Protein AF-A0AAE3Z9S1-F1 (afdb_monomer_lite)

Foldseek 3Di:
DDPPPDPPPVPDDPVRVVVVCVVCVVVVVVVVVVVPDDPDDDPDDPDPPPDDDDDDDPVVLVVLVVVCVVVVHDSVVSVVVVVVVVPPPPPCPPCDPVNVVVVVVVVVVVVVVVDDDDDDDDDD

Organism: NCBI:txid1352928

Sequence (124 aa):
MTERNEPEFANMTDAELAEWQYAHKDELDAEWEQGDYEPVEVELAPTFEVTRSFRLPVADARLIDEAAERAGTSRSEWIRRTLLAAARPSTETAISQADLRRVADLLRSAEALVEPAVGERRAS

Structure (mmCIF, N/CA/C/O backbone):
data_AF-A0AAE3Z9S1-F1
#
_entry.id   AF-A0AAE3Z9S1-F1
#
loop_
_atom_site.group_PDB
_atom_site.id
_atom_site.type_symbol
_atom_site.label_atom_id
_atom_site.label_alt_id
_atom_site.label_comp_id
_atom_site.label_asym_id
_atom_site.label_entity_id
_atom_site.label_seq_id
_atom_site.pdbx_PDB_ins_code
_atom_site.Cartn_x
_atom_site.Cartn_y
_atom_site.Cartn_z
_atom_site.occupancy
_atom_site.B_iso_or_equiv
_atom_site.auth_seq_id
_atom_site.auth_comp_id
_atom_site.auth_asym_id
_atom_site.auth_atom_id
_atom_site.pdbx_PDB_model_num
ATOM 1 N N . MET A 1 1 ? 57.889 4.139 -32.613 1.00 34.22 1 MET A N 1
ATOM 2 C CA . MET A 1 1 ? 56.861 5.022 -32.032 1.00 34.22 1 MET A CA 1
ATOM 3 C C . MET A 1 1 ? 55.547 4.596 -32.650 1.00 34.22 1 MET A C 1
ATOM 5 O O . MET A 1 1 ? 55.306 4.926 -33.798 1.00 34.22 1 MET A O 1
ATOM 9 N N . THR A 1 2 ? 54.795 3.735 -31.975 1.00 40.47 2 THR A N 1
ATOM 10 C CA . THR A 1 2 ? 53.445 3.351 -32.395 1.00 40.47 2 THR A CA 1
ATOM 11 C C . THR A 1 2 ? 52.494 4.349 -31.752 1.00 40.47 2 THR A C 1
ATOM 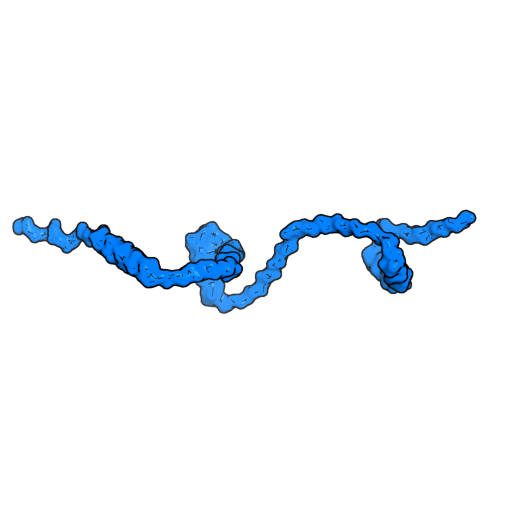13 O O . THR A 1 2 ? 52.293 4.313 -30.541 1.00 40.47 2 THR A O 1
ATOM 16 N N . GLU A 1 3 ? 52.002 5.299 -32.546 1.00 43.09 3 GLU A N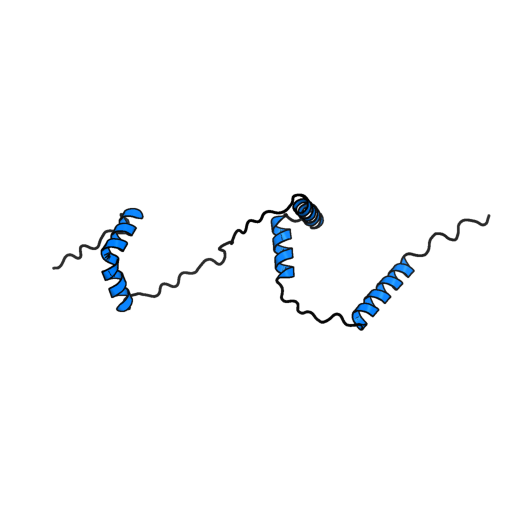 1
ATOM 17 C CA . GLU A 1 3 ? 50.885 6.161 -32.164 1.00 43.09 3 GLU A CA 1
ATOM 18 C C . GLU A 1 3 ? 49.701 5.244 -31.845 1.00 43.09 3 GLU A C 1
ATOM 20 O O . GLU A 1 3 ? 49.197 4.543 -32.724 1.00 43.09 3 GLU A O 1
ATOM 25 N N . ARG A 1 4 ? 49.310 5.163 -30.569 1.00 48.25 4 ARG A N 1
ATOM 26 C CA . ARG A 1 4 ? 48.048 4.528 -30.202 1.00 48.25 4 ARG A CA 1
ATOM 27 C C . ARG A 1 4 ? 46.953 5.480 -30.673 1.00 48.25 4 ARG A C 1
ATOM 29 O O . ARG A 1 4 ? 46.780 6.550 -30.104 1.00 48.25 4 ARG A O 1
ATOM 36 N N . ASN A 1 5 ? 46.285 5.123 -31.765 1.00 49.75 5 ASN A N 1
ATOM 37 C CA . ASN A 1 5 ? 45.058 5.772 -32.217 1.00 49.75 5 ASN A CA 1
ATOM 38 C C . ASN A 1 5 ? 43.935 5.330 -31.265 1.00 49.75 5 ASN A C 1
ATOM 40 O O . ASN A 1 5 ? 43.125 4.470 -31.598 1.00 49.75 5 ASN A O 1
ATOM 44 N N . GLU A 1 6 ? 43.971 5.821 -30.027 1.00 58.16 6 GLU A N 1
ATOM 45 C CA . GLU A 1 6 ? 42.900 5.586 -29.064 1.00 58.16 6 GLU A CA 1
ATOM 46 C C . GLU A 1 6 ? 41.677 6.385 -29.538 1.00 58.16 6 GLU A C 1
ATOM 48 O O . GLU A 1 6 ? 41.792 7.597 -29.743 1.00 58.16 6 GLU A O 1
ATOM 53 N N . PRO A 1 7 ? 40.527 5.738 -29.795 1.00 63.72 7 PRO A N 1
ATOM 54 C CA . PRO A 1 7 ? 39.321 6.454 -30.189 1.00 63.72 7 PRO A CA 1
ATOM 55 C C . PRO A 1 7 ? 38.936 7.468 -29.104 1.00 63.72 7 PRO A C 1
ATOM 57 O O . PRO A 1 7 ? 38.895 7.151 -27.915 1.00 63.72 7 PRO A O 1
ATOM 60 N N . GLU A 1 8 ? 38.647 8.707 -29.509 1.00 72.69 8 GLU A N 1
ATOM 61 C CA . GLU A 1 8 ? 38.204 9.765 -28.596 1.00 72.69 8 GLU A CA 1
ATOM 62 C C . GLU A 1 8 ? 36.747 9.525 -28.162 1.00 72.69 8 GLU A C 1
ATOM 64 O O . GLU A 1 8 ? 35.829 10.235 -28.574 1.00 72.69 8 GLU A O 1
ATOM 69 N N . PHE A 1 9 ? 36.524 8.517 -27.315 1.00 75.94 9 PHE A N 1
ATOM 70 C CA . PHE A 1 9 ? 35.200 8.116 -26.822 1.00 75.94 9 PHE A CA 1
ATOM 71 C C . PHE A 1 9 ? 34.417 9.267 -26.174 1.00 75.94 9 PHE A C 1
ATOM 73 O O . PHE A 1 9 ? 33.193 9.282 -26.219 1.00 75.94 9 PHE A O 1
ATOM 80 N N . ALA A 1 10 ? 35.114 10.258 -25.606 1.00 74.12 10 ALA A N 1
ATOM 81 C CA . ALA A 1 10 ? 34.508 11.433 -24.979 1.00 74.12 10 ALA A CA 1
ATOM 82 C C . ALA A 1 10 ? 33.721 12.324 -25.959 1.00 74.12 10 ALA A C 1
ATOM 84 O O . ALA A 1 10 ? 32.856 13.084 -25.526 1.00 74.12 10 ALA A O 1
ATOM 85 N N . ASN A 1 11 ? 34.019 12.237 -27.259 1.00 79.19 11 ASN A N 1
ATOM 86 C CA . ASN A 1 11 ? 33.382 13.031 -28.310 1.00 79.19 11 ASN A CA 1
ATOM 87 C C . ASN A 1 11 ? 32.382 12.218 -29.151 1.00 79.19 11 ASN A C 1
ATOM 89 O O . ASN A 1 11 ? 31.748 12.785 -30.041 1.00 79.19 11 ASN A O 1
ATOM 93 N N . MET A 1 12 ? 32.247 10.912 -28.898 1.00 84.69 12 MET A N 1
ATOM 94 C CA . MET A 1 12 ? 31.322 10.043 -29.626 1.00 84.69 12 MET A CA 1
ATOM 95 C C . MET A 1 12 ? 29.904 10.173 -29.074 1.00 84.69 12 MET A C 1
ATOM 97 O O . MET A 1 12 ? 29.697 10.287 -27.865 1.00 84.69 12 MET A O 1
ATOM 101 N N . THR A 1 13 ? 28.911 10.129 -29.959 1.00 86.44 13 THR A N 1
ATOM 102 C CA . THR A 1 13 ? 27.515 9.978 -29.536 1.00 86.44 13 THR A CA 1
ATOM 103 C C . THR A 1 13 ? 27.249 8.551 -29.054 1.00 86.44 13 THR A C 1
ATOM 105 O O . THR A 1 13 ? 27.915 7.609 -29.481 1.00 86.44 13 THR A O 1
ATOM 108 N N . ASP A 1 14 ? 26.222 8.358 -28.220 1.00 82.19 14 ASP A N 1
ATOM 109 C CA . ASP A 1 14 ? 25.834 7.029 -27.716 1.00 82.19 14 ASP A CA 1
ATOM 110 C C . ASP A 1 14 ? 25.592 6.005 -28.841 1.00 82.19 14 ASP A C 1
ATOM 112 O O . ASP A 1 14 ? 25.863 4.817 -28.680 1.00 82.19 14 ASP A O 1
ATOM 116 N N . ALA A 1 15 ? 25.090 6.460 -29.995 1.00 86.31 15 ALA A N 1
ATOM 117 C CA . ALA A 1 15 ? 24.847 5.606 -31.154 1.00 86.31 15 ALA A CA 1
ATOM 118 C C . ALA A 1 15 ? 26.154 5.152 -31.827 1.00 86.31 15 ALA A C 1
ATOM 120 O O . ALA A 1 15 ? 26.294 3.975 -32.151 1.00 86.31 15 ALA A O 1
ATOM 121 N N . GLU A 1 16 ? 27.114 6.064 -31.997 1.00 83.56 16 GLU A N 1
ATOM 122 C CA . GLU A 1 16 ? 28.440 5.761 -32.556 1.00 83.56 16 GLU A CA 1
ATOM 123 C C . GLU A 1 16 ? 29.254 4.880 -31.602 1.00 83.56 16 GLU A C 1
ATOM 125 O O . GLU A 1 16 ? 29.936 3.954 -32.040 1.00 83.56 16 GLU A O 1
ATOM 130 N N . LEU A 1 17 ? 29.124 5.114 -30.293 1.00 85.19 17 LEU A N 1
ATOM 131 C CA . LEU A 1 17 ? 29.731 4.275 -29.266 1.00 85.19 17 LEU A CA 1
ATOM 132 C C . LEU A 1 17 ? 29.159 2.854 -29.303 1.00 85.19 17 LEU A C 1
ATOM 134 O O . LEU A 1 17 ? 29.918 1.887 -29.265 1.00 85.19 17 LEU A O 1
ATOM 138 N N . ALA A 1 18 ? 27.835 2.715 -29.419 1.00 84.19 18 ALA A N 1
ATOM 139 C CA . ALA A 1 18 ? 27.191 1.412 -29.533 1.00 84.19 18 ALA A CA 1
ATOM 140 C C . ALA A 1 18 ? 27.639 0.670 -30.803 1.00 84.19 18 ALA A C 1
ATOM 142 O O . ALA A 1 18 ? 27.964 -0.514 -30.735 1.00 84.19 18 ALA A O 1
ATOM 143 N N . GLU A 1 19 ? 27.701 1.349 -31.951 1.00 86.50 19 GLU A N 1
ATOM 144 C CA . GLU A 1 19 ? 28.177 0.755 -33.206 1.00 86.50 19 GLU A CA 1
ATOM 145 C C . GLU A 1 19 ? 29.641 0.304 -33.105 1.00 86.50 19 GLU A C 1
ATOM 147 O O . GLU A 1 19 ? 29.971 -0.814 -33.508 1.00 86.50 19 GLU A O 1
ATOM 152 N N . TRP A 1 20 ? 30.503 1.117 -32.489 1.00 85.81 20 TRP A N 1
ATOM 153 C CA . TRP A 1 20 ? 31.897 0.760 -32.238 1.00 85.81 20 TRP A CA 1
ATOM 154 C C . TRP A 1 20 ? 32.025 -0.463 -31.319 1.00 85.81 20 TRP A C 1
ATOM 156 O O . TRP A 1 20 ? 32.773 -1.385 -31.646 1.00 85.81 20 TRP A O 1
ATOM 166 N N . GLN A 1 21 ? 31.259 -0.518 -30.224 1.00 83.94 21 GLN A N 1
ATOM 167 C CA . GLN A 1 21 ? 31.242 -1.658 -29.295 1.00 83.94 21 GLN A CA 1
ATOM 168 C C . GLN A 1 21 ? 30.759 -2.944 -29.969 1.00 83.94 21 GLN A C 1
ATOM 170 O O . GLN A 1 21 ? 31.307 -4.015 -29.720 1.00 83.94 21 GLN A O 1
ATOM 175 N N . TYR A 1 22 ? 29.760 -2.854 -30.849 1.00 84.69 22 TYR A N 1
ATOM 176 C CA . TYR A 1 22 ? 29.315 -4.005 -31.633 1.00 84.69 22 TYR A CA 1
ATOM 177 C C . TYR A 1 22 ? 30.378 -4.469 -32.631 1.00 84.69 22 TYR A C 1
ATOM 179 O O . TYR A 1 22 ? 30.568 -5.674 -32.792 1.00 84.69 22 TYR A O 1
ATOM 187 N N . ALA A 1 23 ? 31.071 -3.536 -33.288 1.00 87.81 23 ALA A N 1
ATOM 188 C CA . ALA A 1 23 ? 32.117 -3.851 -34.256 1.00 87.81 23 ALA A CA 1
ATOM 189 C C . ALA A 1 23 ? 33.374 -4.464 -33.609 1.00 87.81 23 ALA A C 1
ATOM 191 O O . ALA A 1 23 ? 34.021 -5.296 -34.237 1.00 87.81 23 ALA A O 1
ATOM 192 N N . HIS A 1 24 ? 33.686 -4.097 -32.363 1.00 83.56 24 HIS A N 1
ATOM 193 C CA . HIS A 1 24 ? 34.862 -4.572 -31.616 1.00 83.56 24 HIS A CA 1
ATOM 194 C C . HIS A 1 24 ? 34.489 -5.560 -30.501 1.00 83.56 24 HIS A C 1
ATOM 196 O O . HIS A 1 24 ? 35.253 -5.773 -29.562 1.00 83.56 24 HIS A O 1
ATOM 202 N N . LYS A 1 25 ? 33.308 -6.185 -30.599 1.00 81.69 25 LYS A N 1
ATOM 203 C CA . LYS A 1 25 ? 32.797 -7.114 -29.586 1.00 81.69 25 LYS A CA 1
ATOM 204 C C . LYS A 1 25 ? 33.765 -8.266 -29.307 1.00 81.69 25 LYS A C 1
ATOM 206 O O . LYS A 1 25 ? 33.991 -8.587 -28.151 1.00 81.69 25 LYS A O 1
ATOM 211 N N . ASP A 1 26 ? 34.336 -8.866 -30.349 1.00 82.31 26 ASP A N 1
ATOM 212 C CA . ASP A 1 26 ? 35.232 -10.018 -30.194 1.00 82.31 26 ASP A CA 1
ATOM 213 C C . ASP A 1 26 ? 36.540 -9.641 -29.469 1.00 82.31 26 ASP A C 1
ATOM 215 O O . ASP A 1 26 ? 37.112 -10.463 -28.756 1.00 82.31 26 ASP A O 1
ATOM 219 N N . GLU A 1 27 ? 37.002 -8.393 -29.614 1.00 78.56 27 GLU A N 1
ATOM 220 C CA . GLU A 1 27 ? 38.170 -7.864 -28.894 1.00 78.56 27 GLU A CA 1
ATOM 221 C C . GLU A 1 27 ? 37.838 -7.611 -27.418 1.00 78.56 27 GLU A C 1
ATOM 223 O O . GLU A 1 27 ? 38.613 -7.994 -26.543 1.00 78.56 27 GLU A O 1
ATOM 228 N N . LEU A 1 28 ? 36.658 -7.045 -27.142 1.00 75.00 28 LEU A N 1
ATOM 229 C CA . LEU A 1 28 ? 36.148 -6.825 -25.784 1.00 75.00 28 LEU A CA 1
ATOM 230 C C . LEU A 1 28 ? 35.895 -8.147 -25.043 1.00 75.00 28 LEU A C 1
ATOM 232 O O . LEU A 1 28 ? 36.265 -8.285 -23.880 1.00 75.00 28 LEU A O 1
ATOM 236 N N . ASP A 1 29 ? 35.315 -9.142 -25.717 1.00 78.75 29 ASP A N 1
ATOM 237 C CA . ASP A 1 29 ? 35.089 -10.474 -25.148 1.00 78.75 29 ASP A CA 1
ATOM 238 C C . ASP A 1 29 ? 36.435 -11.177 -24.857 1.00 78.75 29 ASP A C 1
ATOM 240 O O . ASP A 1 29 ? 36.604 -11.793 -23.803 1.00 78.75 29 ASP A O 1
ATOM 244 N N . ALA A 1 30 ? 37.435 -11.038 -25.738 1.00 78.31 30 ALA A N 1
ATOM 245 C CA . ALA A 1 30 ? 38.772 -11.599 -25.521 1.00 78.31 30 ALA A CA 1
ATOM 246 C C . ALA A 1 30 ? 39.540 -10.903 -24.384 1.00 78.31 30 ALA A C 1
ATOM 248 O O . ALA A 1 30 ? 40.302 -11.555 -23.664 1.00 78.31 30 ALA A O 1
ATOM 249 N N . GLU A 1 31 ? 39.368 -9.593 -24.217 1.00 70.25 31 GLU A N 1
ATOM 250 C CA . GLU A 1 31 ? 39.906 -8.843 -23.081 1.00 70.25 31 GLU A CA 1
ATOM 251 C C . GLU A 1 31 ? 39.219 -9.292 -21.778 1.00 70.25 31 GLU A C 1
ATOM 253 O O . GLU A 1 31 ? 39.887 -9.471 -20.754 1.00 70.25 31 GLU A O 1
ATOM 258 N N . TRP A 1 32 ? 37.900 -9.553 -21.808 1.00 66.25 32 TRP A N 1
ATOM 259 C CA . TRP A 1 32 ? 37.114 -10.023 -20.651 1.00 66.25 32 TRP A CA 1
ATOM 260 C C . TRP A 1 32 ? 37.623 -11.360 -20.121 1.00 66.25 32 TRP A C 1
ATOM 262 O O . TRP A 1 32 ? 37.740 -11.564 -18.910 1.00 66.25 32 TRP A O 1
ATOM 272 N N . GLU A 1 33 ? 37.982 -12.266 -21.026 1.00 71.38 33 GLU A N 1
ATOM 273 C CA . GLU A 1 33 ? 38.577 -13.560 -20.687 1.00 71.38 33 GLU A CA 1
ATOM 274 C C . GLU A 1 33 ? 40.018 -13.446 -20.161 1.00 71.38 33 GLU A C 1
ATOM 276 O O . GLU A 1 33 ? 40.446 -14.287 -19.367 1.00 71.38 33 GLU A O 1
ATOM 281 N N . GLN A 1 34 ? 40.759 -12.408 -20.564 1.00 71.81 34 GLN A N 1
ATOM 282 C CA . GLN A 1 34 ? 42.128 -12.140 -20.099 1.00 71.81 34 GLN A CA 1
ATOM 283 C C . GLN A 1 34 ? 42.176 -11.526 -18.692 1.00 71.81 34 GLN A C 1
ATOM 285 O O . GLN A 1 34 ? 43.204 -11.628 -18.022 1.00 71.81 34 GLN A O 1
ATOM 290 N N . GLY A 1 35 ? 41.056 -10.983 -18.201 1.00 58.84 35 GLY A N 1
ATOM 291 C CA . GLY A 1 35 ? 40.919 -10.527 -16.817 1.00 58.84 35 GLY A CA 1
ATOM 292 C C . GLY A 1 35 ? 41.561 -9.168 -16.525 1.00 58.84 35 GLY A C 1
ATOM 293 O O . GLY A 1 35 ? 41.735 -8.832 -15.355 1.00 58.84 35 GLY A O 1
ATOM 294 N N . ASP A 1 36 ? 41.865 -8.374 -17.553 1.00 61.47 36 ASP A N 1
ATOM 295 C CA . ASP A 1 36 ? 42.409 -7.010 -17.438 1.00 61.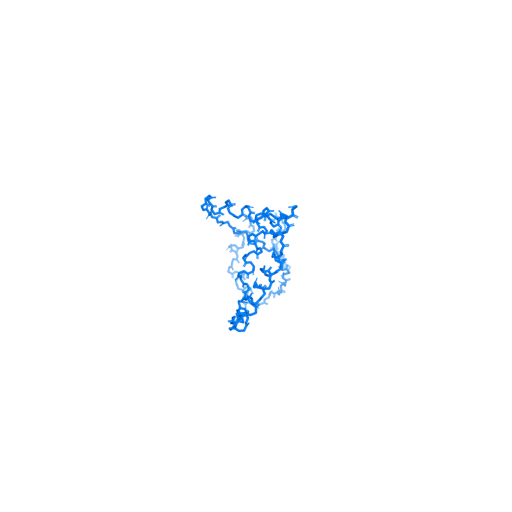47 36 ASP A CA 1
ATOM 296 C C . ASP A 1 36 ? 41.319 -5.959 -17.110 1.00 61.47 36 ASP A C 1
ATOM 298 O O . ASP A 1 36 ? 41.364 -4.819 -17.568 1.00 61.47 36 ASP A O 1
ATOM 302 N N . TYR A 1 37 ? 40.331 -6.321 -16.282 1.00 63.88 37 TYR A N 1
ATOM 303 C CA . TYR A 1 37 ? 39.296 -5.400 -15.798 1.00 63.88 37 TYR A CA 1
ATOM 304 C C . TYR A 1 37 ? 39.479 -5.113 -14.315 1.00 63.88 37 TYR A C 1
ATOM 306 O O . TYR A 1 37 ? 39.573 -6.021 -13.486 1.00 63.88 37 TYR A O 1
ATOM 314 N N . GLU A 1 38 ? 39.451 -3.832 -13.963 1.00 63.72 38 GLU A N 1
ATOM 315 C CA . GLU A 1 38 ? 39.282 -3.422 -12.577 1.00 63.72 38 GLU A CA 1
ATOM 316 C C . GLU A 1 38 ? 37.799 -3.583 -12.196 1.00 63.72 38 GLU A C 1
ATOM 318 O O . GLU A 1 38 ? 36.929 -3.022 -12.871 1.00 63.72 38 GLU A O 1
ATOM 323 N N . PRO A 1 39 ? 37.463 -4.349 -11.142 1.00 52.41 39 PRO A N 1
ATOM 324 C CA . PRO A 1 39 ? 36.092 -4.439 -10.668 1.00 52.41 39 PRO A CA 1
ATOM 325 C C . PRO A 1 39 ? 35.675 -3.084 -10.090 1.00 52.41 39 PRO A C 1
ATOM 327 O O . PRO A 1 39 ? 35.997 -2.742 -8.954 1.00 52.41 39 PRO A O 1
ATOM 330 N N . VAL A 1 40 ? 34.944 -2.305 -10.881 1.00 72.69 40 VAL A N 1
ATOM 331 C CA . VAL A 1 40 ? 34.327 -1.062 -10.420 1.00 72.69 40 VAL A CA 1
ATOM 332 C C . VAL A 1 40 ? 33.066 -1.422 -9.635 1.00 72.69 40 VAL A C 1
ATOM 334 O O . VAL A 1 40 ? 32.032 -1.761 -10.213 1.00 72.69 40 VAL A O 1
ATOM 337 N N . GLU A 1 41 ? 33.137 -1.360 -8.303 1.00 54.50 41 GLU A N 1
ATOM 338 C CA . GLU A 1 41 ? 31.938 -1.402 -7.462 1.00 54.50 41 GLU A CA 1
ATOM 339 C C . GLU A 1 41 ? 31.120 -0.128 -7.690 1.00 54.50 41 GLU A C 1
ATOM 341 O O . GLU A 1 41 ? 31.490 0.970 -7.274 1.00 54.50 41 GLU A O 1
ATOM 346 N N . VAL A 1 42 ? 29.984 -0.276 -8.367 1.00 64.06 42 VAL A N 1
ATOM 347 C CA . VAL A 1 42 ? 28.982 0.782 -8.468 1.00 64.06 42 VAL A CA 1
ATOM 348 C C . VAL A 1 42 ? 28.071 0.726 -7.244 1.00 64.06 42 VAL A C 1
ATOM 350 O O . VAL A 1 42 ? 27.370 -0.262 -7.016 1.00 64.06 42 VAL A O 1
ATOM 353 N N . GLU A 1 43 ? 28.047 1.799 -6.453 1.00 52.59 43 GLU A N 1
ATOM 354 C CA . GLU A 1 43 ? 27.024 1.984 -5.424 1.00 52.59 43 GLU A CA 1
ATOM 355 C C . GLU A 1 43 ? 25.664 2.164 -6.111 1.00 52.59 43 GLU A C 1
ATOM 357 O O . GLU A 1 43 ? 25.286 3.253 -6.549 1.00 52.59 43 GLU A O 1
ATOM 362 N N . LEU A 1 44 ? 24.911 1.070 -6.240 1.00 55.66 44 LEU A N 1
ATOM 363 C CA . LEU A 1 44 ? 23.523 1.127 -6.679 1.00 55.66 44 LEU A CA 1
ATOM 364 C C . LEU A 1 44 ? 22.723 1.890 -5.620 1.00 55.66 44 LEU A C 1
ATOM 366 O O . LEU A 1 44 ? 22.506 1.396 -4.512 1.00 55.66 44 LEU A O 1
ATOM 370 N N . ALA A 1 45 ? 22.275 3.099 -5.962 1.00 56.97 45 ALA A N 1
ATOM 371 C CA . ALA A 1 45 ? 21.388 3.868 -5.104 1.00 56.97 45 ALA A CA 1
ATOM 372 C C . ALA A 1 45 ? 20.165 3.001 -4.712 1.00 56.97 45 ALA A C 1
ATOM 374 O O . ALA A 1 45 ? 19.533 2.404 -5.589 1.00 56.97 45 ALA A O 1
ATOM 375 N N . PRO A 1 46 ? 19.800 2.918 -3.419 1.00 56.22 46 PRO A N 1
ATOM 376 C CA . PRO A 1 46 ? 18.874 1.912 -2.881 1.00 56.22 46 PRO A CA 1
ATOM 377 C C . PRO A 1 46 ? 17.394 2.065 -3.285 1.00 56.22 46 PRO A C 1
ATOM 379 O O . PRO A 1 46 ? 16.524 1.431 -2.691 1.00 56.22 46 PRO A O 1
ATOM 382 N N . THR A 1 47 ? 17.063 2.872 -4.290 1.00 53.22 47 THR A N 1
ATOM 383 C CA . THR A 1 47 ? 15.673 3.220 -4.608 1.00 53.22 47 THR A CA 1
ATOM 384 C C . THR A 1 47 ? 15.408 3.227 -6.107 1.00 53.22 47 THR A C 1
ATOM 386 O O . THR A 1 47 ? 15.010 4.228 -6.695 1.00 53.22 47 THR A O 1
ATOM 389 N N . PHE A 1 48 ? 15.519 2.059 -6.736 1.00 53.22 48 PHE A N 1
ATOM 390 C CA . PHE A 1 48 ? 14.639 1.777 -7.868 1.00 53.22 48 PHE A CA 1
ATOM 391 C C . PHE A 1 48 ? 13.224 1.556 -7.312 1.00 53.22 48 PHE A C 1
ATOM 393 O O . PHE A 1 48 ? 12.858 0.446 -6.921 1.00 53.22 48 PHE A O 1
ATOM 400 N N . GLU A 1 49 ? 12.426 2.623 -7.214 1.00 60.62 49 GLU A N 1
ATOM 401 C CA . GLU A 1 49 ? 10.999 2.505 -6.905 1.00 60.62 49 GLU A CA 1
ATOM 402 C C . GLU A 1 49 ? 10.307 1.733 -8.037 1.00 60.62 49 GLU A C 1
ATOM 404 O O . GLU A 1 49 ? 9.952 2.278 -9.084 1.00 60.62 49 GLU A O 1
ATOM 409 N N . VAL A 1 50 ? 10.116 0.426 -7.842 1.00 66.69 50 VAL A N 1
ATOM 410 C CA . VAL A 1 50 ? 9.360 -0.409 -8.777 1.00 66.69 50 VAL A CA 1
ATOM 411 C C . VAL A 1 50 ? 7.900 0.039 -8.742 1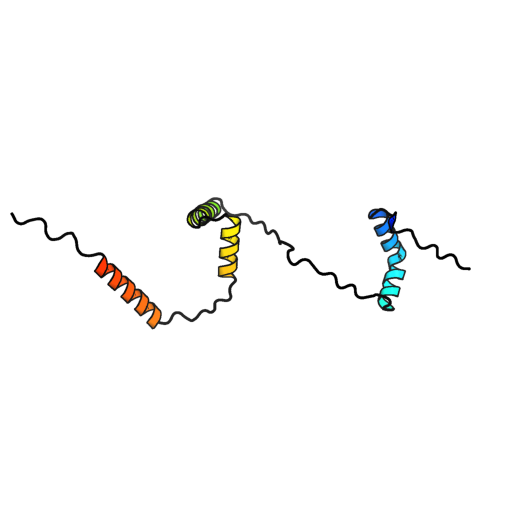.00 66.69 50 VAL A C 1
ATOM 413 O O . VAL A 1 50 ? 7.126 -0.338 -7.859 1.00 66.69 50 VAL A O 1
ATOM 416 N N . THR A 1 51 ? 7.510 0.851 -9.721 1.00 72.12 51 THR A N 1
ATOM 417 C CA . THR A 1 51 ? 6.119 1.271 -9.889 1.00 72.12 51 THR A CA 1
ATOM 418 C C . THR A 1 51 ? 5.311 0.106 -10.451 1.00 72.12 51 THR A C 1
ATOM 420 O O . THR A 1 51 ? 5.484 -0.288 -11.603 1.00 72.12 51 THR A O 1
ATOM 423 N N . ARG A 1 52 ? 4.402 -0.456 -9.646 1.00 73.62 52 ARG A N 1
ATOM 424 C CA . ARG A 1 52 ? 3.407 -1.431 -10.117 1.00 73.62 52 ARG A CA 1
ATOM 425 C C . ARG A 1 52 ? 2.063 -0.749 -10.319 1.00 73.62 52 ARG A C 1
ATOM 427 O O . ARG A 1 52 ? 1.529 -0.141 -9.396 1.00 73.62 52 ARG A O 1
ATOM 434 N N . SER A 1 53 ? 1.501 -0.900 -11.514 1.00 82.06 53 SER A N 1
ATOM 435 C CA . SER A 1 53 ? 0.130 -0.499 -11.823 1.00 82.06 53 SER A CA 1
ATOM 436 C C . SER A 1 53 ? -0.773 -1.729 -11.898 1.00 82.06 53 SER A C 1
ATOM 438 O O . SER A 1 53 ? -0.380 -2.786 -12.389 1.00 82.06 53 SER A O 1
ATOM 440 N N . PHE A 1 54 ? -1.991 -1.604 -11.383 1.00 83.12 54 PHE A N 1
ATOM 441 C CA . PHE A 1 54 ? -3.016 -2.640 -11.457 1.00 83.12 54 PHE A CA 1
ATOM 442 C C . PHE A 1 54 ? -4.384 -1.987 -11.641 1.00 83.12 54 PHE A C 1
ATOM 444 O O . PHE A 1 54 ? -4.591 -0.827 -11.283 1.00 83.12 54 PHE A O 1
ATOM 451 N N . ARG A 1 55 ? -5.314 -2.725 -12.249 1.00 88.56 55 ARG A N 1
ATOM 452 C CA . ARG A 1 55 ? -6.689 -2.270 -12.466 1.00 88.56 55 ARG A CA 1
ATOM 453 C C . ARG A 1 55 ? -7.596 -2.952 -11.458 1.00 88.56 55 ARG A C 1
ATOM 455 O O . ARG A 1 55 ? -7.502 -4.161 -11.271 1.00 88.56 55 ARG A O 1
ATOM 462 N N . LEU A 1 56 ? -8.474 -2.169 -10.849 1.00 87.31 56 LEU A N 1
ATOM 463 C CA . LEU A 1 56 ? -9.491 -2.645 -9.922 1.00 87.31 56 LEU A CA 1
ATOM 464 C C . LEU A 1 56 ? -10.886 -2.345 -10.478 1.00 87.31 56 LEU A C 1
ATOM 466 O O . LEU A 1 56 ? -11.061 -1.330 -11.161 1.00 87.31 56 LEU A O 1
ATOM 470 N N . PRO A 1 57 ? -11.889 -3.176 -10.157 1.00 93.81 57 PRO A N 1
ATOM 471 C CA . PRO A 1 57 ? -13.285 -2.785 -10.265 1.00 93.81 57 PRO A CA 1
ATOM 472 C C . PRO A 1 57 ? -13.549 -1.465 -9.527 1.00 93.81 57 PRO A C 1
ATOM 474 O O . PRO A 1 57 ? -12.965 -1.186 -8.481 1.00 93.81 57 PRO A O 1
ATOM 477 N N . VAL A 1 58 ? -14.470 -0.654 -10.053 1.00 90.06 58 VAL A N 1
ATOM 478 C CA . VAL A 1 58 ? -14.789 0.671 -9.485 1.00 90.06 58 VAL A CA 1
ATOM 479 C C . VAL A 1 58 ? -15.269 0.571 -8.033 1.00 90.06 58 VAL A C 1
ATOM 481 O O . VAL A 1 58 ? -14.952 1.441 -7.227 1.00 90.06 58 VAL A O 1
ATOM 484 N N . ALA A 1 59 ? -16.011 -0.487 -7.695 1.00 90.56 59 ALA A N 1
ATOM 485 C CA . ALA A 1 59 ? -16.477 -0.728 -6.332 1.00 90.56 59 ALA A CA 1
ATOM 486 C C . ALA A 1 59 ? -15.303 -0.894 -5.351 1.00 90.56 59 ALA A C 1
ATOM 488 O O . ALA A 1 59 ? -15.264 -0.219 -4.326 1.00 90.56 59 ALA A O 1
ATOM 489 N N . ASP A 1 60 ? -14.307 -1.705 -5.709 1.00 89.75 60 ASP A N 1
ATOM 490 C CA . ASP A 1 60 ? -13.139 -1.961 -4.861 1.00 89.75 60 ASP A CA 1
ATOM 491 C C . ASP A 1 60 ? -12.262 -0.713 -4.721 1.00 89.75 60 ASP A C 1
ATOM 493 O O . ASP A 1 60 ? -11.777 -0.406 -3.634 1.00 89.75 60 ASP A O 1
ATOM 497 N N . ALA A 1 61 ? -12.104 0.057 -5.803 1.00 90.06 61 ALA A N 1
ATOM 498 C CA . ALA A 1 61 ? -11.365 1.316 -5.762 1.00 90.06 61 ALA A CA 1
ATOM 499 C C . ALA A 1 61 ? -11.985 2.320 -4.772 1.00 90.06 61 ALA A C 1
ATOM 501 O O . ALA A 1 61 ? -11.250 2.956 -4.019 1.00 90.06 61 ALA A O 1
ATOM 502 N N . ARG A 1 62 ? -13.323 2.409 -4.718 1.00 92.62 62 ARG A N 1
ATOM 503 C CA . ARG A 1 62 ? -14.033 3.273 -3.758 1.00 92.62 62 ARG A CA 1
ATOM 504 C C . ARG A 1 62 ? -13.824 2.836 -2.312 1.00 92.62 62 ARG A C 1
ATOM 506 O O . ARG A 1 62 ? -13.593 3.678 -1.454 1.00 92.62 62 ARG A O 1
ATOM 513 N N . LEU A 1 63 ? -13.847 1.532 -2.044 1.00 93.81 63 LEU A N 1
ATOM 514 C CA . LEU A 1 63 ? -13.595 1.014 -0.695 1.00 93.81 63 LEU A CA 1
ATOM 515 C C . LEU A 1 63 ? -12.180 1.354 -0.208 1.00 93.81 63 LEU A C 1
ATOM 517 O O . LEU A 1 63 ? -11.984 1.664 0.968 1.00 93.81 63 LEU A O 1
ATOM 521 N N . ILE A 1 64 ? -11.196 1.319 -1.110 1.00 93.44 64 ILE A N 1
ATOM 522 C CA . ILE A 1 64 ? -9.823 1.725 -0.796 1.00 93.44 64 ILE A CA 1
ATOM 523 C C . ILE A 1 64 ? -9.755 3.229 -0.515 1.00 93.44 64 ILE A C 1
ATOM 525 O O . ILE A 1 64 ? -9.065 3.625 0.422 1.00 93.44 64 ILE A O 1
ATOM 529 N N . ASP A 1 65 ? -10.472 4.058 -1.276 1.00 94.44 65 ASP A N 1
ATOM 530 C CA . ASP A 1 65 ? -10.534 5.505 -1.031 1.00 94.44 65 ASP A CA 1
ATOM 531 C C . ASP A 1 65 ? -11.079 5.829 0.351 1.00 94.44 65 ASP A C 1
ATOM 533 O O . ASP A 1 65 ? -10.414 6.504 1.134 1.00 94.44 65 ASP A O 1
ATOM 537 N N . GLU A 1 66 ? -12.231 5.263 0.698 1.00 96.31 66 GLU A N 1
ATOM 538 C CA . GLU A 1 66 ? -12.843 5.453 2.012 1.00 96.31 66 GLU A CA 1
ATOM 539 C C . GLU A 1 66 ? -11.929 4.958 3.145 1.00 96.31 66 GLU A C 1
ATOM 541 O O . GLU A 1 66 ? -11.911 5.513 4.247 1.00 96.31 66 GLU A O 1
ATOM 546 N N . ALA A 1 67 ? -11.162 3.889 2.916 1.00 94.38 67 ALA A N 1
ATOM 547 C CA . ALA A 1 67 ? -10.201 3.385 3.892 1.00 94.38 67 ALA A CA 1
ATOM 548 C C . ALA A 1 67 ? -8.972 4.298 4.038 1.00 94.38 67 ALA A C 1
ATOM 550 O O . ALA A 1 67 ? -8.504 4.507 5.161 1.00 94.38 67 ALA A O 1
ATOM 551 N N . ALA A 1 68 ? -8.472 4.859 2.937 1.00 94.12 68 ALA A N 1
ATOM 552 C CA . ALA A 1 68 ? -7.363 5.806 2.937 1.00 94.12 68 ALA A CA 1
ATOM 553 C C . ALA A 1 68 ? -7.755 7.136 3.600 1.00 94.12 68 ALA A C 1
ATOM 555 O O . ALA A 1 68 ? -7.012 7.633 4.449 1.00 94.12 68 ALA A O 1
ATOM 556 N N . GLU A 1 69 ? -8.953 7.648 3.305 1.00 95.81 69 GLU A N 1
ATOM 557 C CA . GLU A 1 69 ? -9.521 8.847 3.932 1.00 95.81 69 GLU A CA 1
ATOM 558 C C . GLU A 1 69 ? -9.675 8.674 5.444 1.00 95.81 69 GLU A C 1
ATOM 560 O O . GLU A 1 69 ? -9.189 9.504 6.214 1.00 95.81 69 GLU A O 1
ATOM 565 N N . ARG A 1 70 ? -10.262 7.556 5.896 1.00 95.62 70 ARG A N 1
ATOM 566 C CA . ARG A 1 70 ? -10.375 7.243 7.333 1.00 95.62 70 ARG A CA 1
ATOM 567 C C . ARG A 1 70 ? -9.020 7.130 8.028 1.00 95.62 70 ARG A C 1
ATOM 569 O O . ARG A 1 70 ? -8.918 7.431 9.213 1.00 95.62 70 ARG A O 1
ATOM 576 N N . ALA A 1 71 ? -7.993 6.688 7.308 1.00 93.81 71 ALA A N 1
ATOM 577 C CA . ALA A 1 71 ? -6.629 6.589 7.814 1.00 93.81 71 ALA A CA 1
ATOM 578 C C . ALA A 1 71 ? -5.831 7.903 7.693 1.00 93.81 71 ALA A C 1
ATOM 580 O O . ALA A 1 71 ? -4.675 7.936 8.120 1.00 93.81 71 ALA A O 1
ATOM 581 N N . GLY A 1 72 ? -6.407 8.966 7.114 1.00 95.62 72 GLY A N 1
ATOM 582 C CA . GLY A 1 72 ? -5.742 10.257 6.918 1.00 95.62 72 GLY A CA 1
ATOM 583 C C . GLY A 1 72 ? -4.500 10.173 6.027 1.00 95.62 72 GLY A C 1
ATOM 584 O O . GLY A 1 72 ? -3.532 10.898 6.247 1.00 95.62 72 GLY A O 1
ATOM 585 N N . THR A 1 73 ? -4.484 9.253 5.061 1.00 94.62 73 THR A N 1
ATOM 586 C CA . THR A 1 73 ? -3.321 8.989 4.203 1.00 94.62 73 THR A CA 1
ATOM 587 C C . THR A 1 73 ? -3.711 8.940 2.726 1.00 94.62 73 THR A C 1
ATOM 589 O O . THR A 1 73 ? -4.890 8.897 2.382 1.00 94.62 73 THR A O 1
ATOM 592 N N . SER A 1 74 ? -2.725 8.962 1.826 1.00 93.19 74 SER A N 1
ATOM 593 C CA . SER A 1 74 ? -2.991 8.836 0.391 1.00 93.19 74 SER A CA 1
ATOM 594 C C . SER A 1 74 ? -3.362 7.397 0.029 1.00 93.19 74 SER A C 1
ATOM 596 O O . SER A 1 74 ? -2.912 6.447 0.670 1.00 93.19 74 SER A O 1
ATOM 598 N N . ARG A 1 75 ? -4.131 7.217 -1.053 1.00 91.50 75 ARG A N 1
ATOM 599 C CA . ARG A 1 75 ? -4.496 5.889 -1.575 1.00 91.50 75 ARG A CA 1
ATOM 600 C C . ARG A 1 75 ? -3.273 4.977 -1.745 1.00 91.50 75 ARG A C 1
ATOM 602 O O . ARG A 1 75 ? -3.283 3.835 -1.295 1.00 91.50 75 ARG A O 1
ATOM 609 N N . SER A 1 76 ? -2.213 5.483 -2.378 1.00 90.00 76 SER A N 1
ATOM 610 C CA . SER A 1 76 ? -0.990 4.715 -2.646 1.00 90.00 76 SER A CA 1
ATOM 611 C C . SER A 1 76 ? -0.263 4.312 -1.365 1.00 90.00 76 SER A C 1
ATOM 613 O O . SER A 1 76 ? 0.198 3.177 -1.255 1.00 90.00 76 SER A O 1
ATOM 615 N N . GLU A 1 77 ? -0.189 5.213 -0.386 1.00 90.12 77 GLU A N 1
ATOM 616 C CA . GLU A 1 77 ? 0.450 4.925 0.897 1.00 90.12 77 GLU A CA 1
ATOM 617 C C . GLU A 1 77 ? -0.371 3.926 1.718 1.00 90.12 77 GLU A C 1
ATOM 619 O O . GLU A 1 77 ? 0.184 2.995 2.302 1.00 90.12 77 GLU A O 1
ATOM 624 N N . TRP A 1 78 ? -1.700 4.042 1.686 1.00 94.25 78 TRP A N 1
ATOM 625 C CA . TRP A 1 78 ? -2.588 3.058 2.293 1.00 94.25 78 TRP A CA 1
ATOM 626 C C . TRP A 1 78 ? -2.365 1.662 1.700 1.00 94.25 78 TRP A C 1
ATOM 628 O O . TRP A 1 78 ? -2.134 0.706 2.440 1.00 94.25 78 TRP A O 1
ATOM 638 N N . ILE A 1 79 ? -2.352 1.545 0.366 1.00 91.38 79 ILE A N 1
ATOM 639 C CA . ILE A 1 79 ? -2.105 0.275 -0.335 1.00 91.38 79 ILE A CA 1
ATOM 640 C C . ILE A 1 79 ? -0.741 -0.293 0.059 1.00 91.38 79 ILE A C 1
ATOM 642 O O . ILE A 1 79 ? -0.642 -1.470 0.407 1.00 91.38 79 ILE A O 1
ATOM 646 N N . ARG A 1 80 ? 0.308 0.538 0.049 1.00 89.25 80 ARG A N 1
ATOM 647 C CA . ARG A 1 80 ? 1.668 0.125 0.412 1.00 89.25 80 ARG A CA 1
ATOM 648 C C . ARG A 1 80 ? 1.720 -0.442 1.828 1.00 89.25 80 ARG A C 1
ATOM 650 O O . ARG A 1 80 ? 2.259 -1.529 2.023 1.00 89.25 80 ARG A O 1
ATOM 657 N N . ARG A 1 81 ? 1.132 0.249 2.808 1.00 89.69 81 ARG A N 1
ATOM 658 C CA . ARG A 1 81 ? 1.110 -0.197 4.210 1.00 89.69 81 ARG A CA 1
ATOM 659 C C . ARG A 1 81 ? 0.333 -1.495 4.387 1.00 89.69 81 ARG A C 1
ATOM 661 O O . ARG A 1 81 ? 0.797 -2.375 5.108 1.00 89.69 81 ARG A O 1
ATOM 668 N N . THR A 1 82 ? -0.805 -1.632 3.713 1.00 89.50 82 THR A N 1
ATOM 669 C CA . THR A 1 82 ? -1.626 -2.847 3.754 1.00 89.50 82 THR A CA 1
ATOM 670 C C . THR A 1 82 ? -0.887 -4.039 3.148 1.00 89.50 82 THR A C 1
ATOM 672 O O . THR A 1 82 ? -0.841 -5.103 3.762 1.00 89.50 82 THR A O 1
ATOM 675 N N . LEU A 1 83 ? -0.239 -3.861 1.993 1.00 88.31 83 LEU A N 1
ATOM 676 C CA . LEU A 1 83 ? 0.580 -4.905 1.372 1.00 88.31 83 LEU A CA 1
ATOM 677 C C . LEU A 1 83 ? 1.788 -5.269 2.235 1.00 88.31 83 LEU A C 1
ATOM 679 O O . LEU A 1 83 ? 2.084 -6.448 2.385 1.00 88.31 83 LEU A O 1
ATOM 683 N N . LEU A 1 84 ? 2.454 -4.286 2.846 1.00 86.75 84 LEU A N 1
ATOM 684 C CA . LEU A 1 84 ? 3.562 -4.536 3.768 1.00 86.75 84 LEU A CA 1
ATOM 685 C C . LEU A 1 84 ? 3.096 -5.338 4.989 1.00 86.75 84 LEU A C 1
ATOM 687 O O . LEU A 1 84 ? 3.780 -6.265 5.407 1.00 86.75 84 LEU A O 1
ATOM 691 N N . ALA A 1 85 ? 1.936 -5.000 5.555 1.00 85.44 85 ALA A N 1
ATOM 692 C CA . ALA A 1 85 ? 1.360 -5.725 6.682 1.00 85.44 85 ALA A CA 1
ATOM 693 C C . ALA A 1 85 ? 0.986 -7.166 6.305 1.00 85.44 85 ALA A C 1
ATOM 695 O O . ALA A 1 85 ? 1.260 -8.073 7.083 1.00 85.44 85 ALA A O 1
ATOM 696 N N . ALA A 1 86 ? 0.425 -7.377 5.112 1.00 84.06 86 ALA A N 1
ATOM 697 C CA . ALA A 1 86 ? 0.086 -8.704 4.596 1.00 84.06 86 ALA A CA 1
ATOM 698 C C . ALA A 1 86 ? 1.322 -9.536 4.209 1.00 84.06 86 ALA A C 1
ATOM 700 O O . ALA A 1 86 ? 1.291 -10.758 4.296 1.00 84.06 86 ALA A O 1
ATOM 701 N N . ALA A 1 87 ? 2.404 -8.881 3.778 1.00 80.31 87 ALA A N 1
ATOM 702 C CA . ALA A 1 87 ? 3.662 -9.524 3.408 1.00 80.31 87 ALA A CA 1
ATOM 703 C C . ALA A 1 87 ? 4.546 -9.865 4.614 1.00 80.31 87 ALA A C 1
ATOM 705 O O . ALA A 1 87 ? 5.504 -10.626 4.462 1.00 80.31 87 ALA A O 1
ATOM 706 N N . ARG A 1 88 ? 4.266 -9.310 5.805 1.00 75.38 88 ARG A N 1
ATOM 707 C CA . ARG A 1 88 ? 4.949 -9.755 7.022 1.00 75.38 88 ARG A CA 1
ATOM 708 C C . ARG A 1 88 ? 4.665 -11.247 7.180 1.00 75.38 88 ARG A C 1
ATOM 710 O O . ARG A 1 88 ? 3.491 -11.615 7.158 1.00 75.38 88 ARG A O 1
ATOM 717 N N . PRO A 1 89 ? 5.700 -12.095 7.334 1.00 60.56 89 PRO A N 1
ATOM 718 C CA . PRO A 1 89 ? 5.471 -13.499 7.611 1.00 60.56 89 PRO A CA 1
ATOM 719 C C . PRO A 1 89 ? 4.584 -13.548 8.842 1.00 60.56 89 PRO A C 1
ATOM 721 O O . PRO A 1 89 ? 4.909 -12.930 9.861 1.00 60.56 89 PRO A O 1
ATOM 724 N N . SER A 1 90 ? 3.440 -14.213 8.719 1.00 60.44 90 SER A N 1
ATOM 725 C CA . SER A 1 90 ? 2.585 -14.494 9.850 1.00 60.44 90 SER A CA 1
ATOM 726 C C . SER A 1 90 ? 3.463 -15.240 10.847 1.00 60.44 90 SER A C 1
ATOM 728 O O . SER A 1 90 ? 3.690 -16.442 10.731 1.00 60.44 90 SER A O 1
ATOM 730 N N . THR A 1 91 ? 3.974 -14.543 11.857 1.00 57.19 91 THR A N 1
ATOM 731 C CA . THR A 1 91 ? 4.194 -15.160 13.156 1.00 57.19 91 THR A CA 1
ATOM 732 C C . THR A 1 91 ? 2.793 -15.453 13.667 1.00 57.19 91 THR A C 1
ATOM 734 O O . THR A 1 91 ? 2.256 -14.726 14.501 1.00 57.19 91 THR A O 1
ATOM 737 N N . GLU A 1 92 ? 2.134 -16.431 13.047 1.00 57.28 92 GLU A N 1
ATOM 738 C CA . GLU A 1 92 ? 0.868 -16.977 13.492 1.00 57.28 92 GLU A CA 1
ATOM 739 C C . GLU A 1 92 ? 1.193 -17.699 14.792 1.00 57.28 92 GLU A C 1
ATOM 741 O O . GLU A 1 92 ? 1.409 -18.907 14.858 1.00 57.28 92 GLU A O 1
ATOM 746 N N . THR A 1 93 ? 1.285 -16.919 15.864 1.00 60.19 93 THR A N 1
ATOM 747 C CA . THR A 1 93 ? 1.000 -17.427 17.189 1.00 60.19 93 THR A CA 1
ATOM 748 C C . THR A 1 93 ? -0.445 -17.879 17.092 1.00 60.19 93 THR A C 1
ATOM 750 O O . THR A 1 93 ? -1.349 -17.045 17.049 1.00 60.19 93 THR A O 1
ATOM 753 N N . ALA A 1 94 ? -0.645 -19.186 16.913 1.00 69.12 94 ALA A N 1
ATOM 754 C CA . ALA A 1 94 ? -1.967 -19.780 16.831 1.00 69.12 94 ALA A CA 1
ATOM 755 C C . ALA A 1 94 ? -2.813 -19.201 17.968 1.00 69.12 94 ALA A C 1
ATOM 757 O O . ALA A 1 94 ? -2.432 -19.315 19.136 1.00 69.12 94 ALA A O 1
ATOM 758 N N . ILE A 1 95 ? -3.909 -18.521 17.618 1.00 74.94 95 ILE A N 1
ATOM 759 C CA . ILE A 1 95 ? -4.790 -17.899 18.604 1.00 74.94 95 ILE A CA 1
ATOM 760 C C . ILE A 1 95 ? -5.255 -19.012 19.534 1.00 74.94 95 ILE A C 1
ATOM 762 O O . ILE A 1 95 ? -5.935 -19.951 19.111 1.00 74.94 95 ILE A O 1
ATOM 766 N N . SER A 1 96 ? -4.849 -18.936 20.797 1.00 80.31 96 SER A N 1
ATOM 767 C CA . SER A 1 96 ? -5.164 -19.987 21.747 1.00 80.31 96 SER A CA 1
ATOM 768 C C . SER A 1 96 ? -6.612 -19.851 22.211 1.00 80.31 96 SER A C 1
ATOM 770 O O . SER A 1 96 ? -7.218 -18.775 22.199 1.00 80.31 96 SER A O 1
ATOM 772 N N . GLN A 1 97 ? -7.180 -20.946 22.711 1.00 78.56 97 GLN A N 1
ATOM 773 C CA . GLN A 1 97 ? -8.496 -20.914 23.350 1.00 78.56 97 GLN A CA 1
ATOM 774 C C . GLN A 1 97 ? -8.536 -19.946 24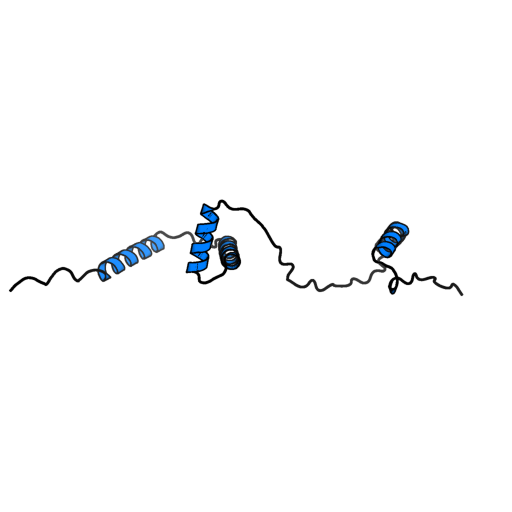.554 1.00 78.56 97 GLN A C 1
ATOM 776 O O . GLN A 1 97 ? -9.601 -19.432 24.901 1.00 78.56 97 GLN A O 1
ATOM 781 N N . ALA A 1 98 ? -7.386 -19.681 25.185 1.00 82.06 98 ALA A N 1
ATOM 782 C CA . ALA A 1 98 ? -7.265 -18.712 26.269 1.00 82.06 98 ALA A CA 1
ATOM 783 C C . ALA A 1 98 ? -7.397 -17.266 25.765 1.00 82.06 98 ALA A C 1
ATOM 785 O O . ALA A 1 98 ? -8.073 -16.466 26.409 1.00 82.06 98 ALA A O 1
ATOM 786 N N . ASP A 1 99 ? -6.839 -16.951 24.593 1.00 82.88 99 ASP A N 1
ATOM 787 C CA . ASP A 1 99 ? -6.960 -15.627 23.972 1.00 82.88 99 ASP A CA 1
ATOM 788 C C . ASP A 1 99 ? -8.411 -15.336 23.575 1.00 82.88 99 ASP A C 1
ATOM 790 O O . ASP A 1 99 ? -8.939 -14.265 23.874 1.00 82.88 99 ASP A O 1
ATOM 794 N N . LEU A 1 100 ? -9.102 -16.329 23.002 1.00 86.19 100 LEU A N 1
ATOM 795 C CA . LEU A 1 100 ? -10.527 -16.221 22.667 1.00 86.19 100 LEU A CA 1
ATOM 796 C C . LEU A 1 100 ? -11.406 -16.015 23.908 1.00 86.19 100 LEU A C 1
ATOM 798 O O . LEU A 1 100 ? -12.308 -15.177 23.889 1.00 86.19 100 LEU A O 1
ATOM 802 N N . ARG A 1 101 ? -11.132 -16.735 25.006 1.00 89.38 101 ARG A N 1
ATOM 803 C CA . ARG A 1 101 ? -11.827 -16.515 26.288 1.00 89.38 101 ARG A CA 1
ATOM 804 C C . ARG A 1 101 ? -11.586 -15.109 26.824 1.00 89.38 101 ARG A C 1
ATOM 806 O O . ARG A 1 101 ? -12.536 -14.449 27.227 1.00 89.38 101 ARG A O 1
ATOM 813 N N . ARG A 1 102 ? -10.345 -14.626 26.760 1.00 85.25 102 ARG A N 1
ATOM 814 C CA . ARG A 1 102 ? -9.979 -13.286 27.232 1.00 85.25 102 ARG A CA 1
ATOM 815 C C . ARG A 1 102 ? -10.711 -12.186 26.467 1.00 85.25 102 ARG A C 1
ATOM 817 O O . ARG A 1 102 ? -11.181 -11.232 27.079 1.00 85.25 102 ARG A O 1
ATOM 824 N N . VAL A 1 103 ? -10.844 -12.333 25.150 1.00 89.31 103 VAL A N 1
ATOM 825 C CA . VAL A 1 103 ? -11.630 -11.410 24.317 1.00 89.31 103 VAL A CA 1
ATOM 826 C C . VAL A 1 103 ? -13.116 -11.468 24.683 1.00 89.31 103 VAL A C 1
ATOM 828 O O . VAL A 1 103 ? -13.738 -10.421 24.843 1.00 89.31 103 VAL A O 1
ATOM 831 N N . ALA A 1 104 ? -13.685 -12.661 24.880 1.00 89.06 104 ALA A N 1
ATOM 832 C CA . ALA A 1 104 ? -15.088 -12.809 25.275 1.00 89.06 104 ALA A CA 1
ATOM 833 C C . ALA A 1 104 ? -15.394 -12.182 26.650 1.00 89.06 104 ALA A C 1
ATOM 835 O O . ALA A 1 104 ? -16.428 -11.533 26.818 1.00 89.06 104 ALA A O 1
ATOM 836 N N . ASP A 1 105 ? -14.486 -12.327 27.617 1.00 89.75 105 ASP A N 1
ATOM 837 C CA . ASP A 1 105 ? -14.629 -11.735 28.951 1.00 89.75 105 ASP A CA 1
ATOM 838 C C . ASP A 1 105 ? -14.495 -10.204 28.919 1.00 89.75 105 ASP A C 1
ATOM 840 O O . ASP A 1 105 ? -15.241 -9.502 29.607 1.00 89.75 105 ASP A O 1
ATOM 844 N N . LEU A 1 106 ? -13.601 -9.669 28.079 1.00 89.75 106 LEU A N 1
ATOM 845 C CA . LEU A 1 106 ? -13.480 -8.226 27.850 1.00 89.75 106 LEU A CA 1
ATOM 846 C C . LEU A 1 106 ? -14.751 -7.643 27.228 1.00 89.75 106 LEU A C 1
ATOM 848 O O . LEU A 1 106 ? -15.226 -6.607 27.687 1.00 89.75 106 LEU A O 1
ATOM 852 N N . LEU A 1 107 ? -15.327 -8.319 26.230 1.00 89.69 107 LEU A N 1
ATOM 853 C CA . LEU A 1 107 ? -16.572 -7.884 25.592 1.00 89.69 107 LEU A CA 1
ATOM 854 C C . LEU A 1 107 ? -17.741 -7.871 26.583 1.00 89.69 107 LEU A C 1
ATOM 856 O O . LEU A 1 107 ? -18.459 -6.879 26.660 1.00 89.69 107 LEU A O 1
ATOM 860 N N . ARG A 1 108 ? -17.880 -8.917 27.407 1.00 85.12 108 ARG A N 1
ATOM 861 C CA . ARG A 1 108 ? -18.910 -8.983 28.459 1.00 85.12 108 ARG A CA 1
ATOM 862 C C . ARG A 1 108 ? -18.726 -7.901 29.526 1.00 85.12 108 ARG A C 1
ATOM 864 O O . ARG A 1 108 ? -19.699 -7.341 30.016 1.00 85.12 108 ARG A O 1
ATOM 871 N N . SER A 1 109 ? -17.479 -7.599 29.882 1.00 82.00 109 SER A N 1
ATOM 872 C CA . SER A 1 109 ? -17.167 -6.534 30.844 1.00 82.00 109 SER A CA 1
ATOM 873 C C . SER A 1 109 ? -17.471 -5.151 30.271 1.00 82.00 109 SER A C 1
ATOM 875 O O . SER A 1 109 ? -17.968 -4.290 30.987 1.00 82.00 109 SER A O 1
ATOM 877 N N . ALA A 1 110 ? -17.212 -4.939 28.979 1.00 78.12 110 ALA A N 1
ATOM 878 C CA . ALA A 1 110 ? -17.569 -3.703 28.293 1.00 78.12 110 ALA A CA 1
ATOM 879 C C . ALA A 1 110 ? -19.092 -3.533 28.189 1.00 78.12 110 ALA A C 1
ATOM 881 O O . ALA A 1 110 ? -19.597 -2.442 28.423 1.00 78.12 110 ALA A O 1
ATOM 882 N N . GLU A 1 111 ? -19.828 -4.610 27.914 1.00 74.38 111 GLU A N 1
ATOM 883 C CA . GLU A 1 111 ? -21.295 -4.610 27.891 1.00 74.38 111 GLU A CA 1
ATOM 884 C C . GLU A 1 111 ? -21.887 -4.263 29.269 1.00 74.38 111 GLU A C 1
ATOM 886 O O . GLU A 1 111 ? -22.785 -3.430 29.368 1.00 74.38 111 GLU A O 1
ATOM 891 N N . ALA A 1 112 ? -21.303 -4.792 30.348 1.00 70.44 112 ALA A N 1
ATOM 892 C CA . ALA A 1 112 ? -21.683 -4.455 31.722 1.00 70.44 112 ALA A CA 1
ATOM 893 C C . ALA A 1 112 ? -21.357 -3.003 32.130 1.00 70.44 112 ALA A C 1
ATOM 895 O O . ALA A 1 112 ? -21.919 -2.508 33.101 1.00 70.44 112 ALA A O 1
ATOM 896 N N . LEU A 1 113 ? -20.456 -2.322 31.415 1.00 69.25 113 LEU A N 1
ATOM 897 C CA . LEU A 1 113 ? -20.122 -0.909 31.637 1.00 69.25 113 LEU A CA 1
ATOM 898 C C . LEU A 1 113 ? -21.019 0.051 30.837 1.00 69.25 113 LEU A C 1
ATOM 900 O O . LEU A 1 113 ? -21.028 1.248 31.119 1.00 69.25 113 LEU A O 1
ATOM 904 N N . VAL A 1 114 ? -21.755 -0.452 29.840 1.00 65.25 114 VAL A N 1
ATOM 905 C CA . VAL A 1 114 ? -22.681 0.337 29.006 1.00 65.25 114 VAL A CA 1
ATOM 906 C C . VAL A 1 114 ? -24.084 0.435 29.630 1.00 65.25 114 VAL A C 1
ATOM 908 O O . VAL A 1 114 ? -24.824 1.368 29.326 1.00 65.25 114 VAL A O 1
ATOM 911 N N . GLU A 1 115 ? -24.434 -0.445 30.568 1.00 61.53 115 GLU A N 1
ATOM 912 C CA . GLU A 1 115 ? -25.619 -0.319 31.434 1.00 61.5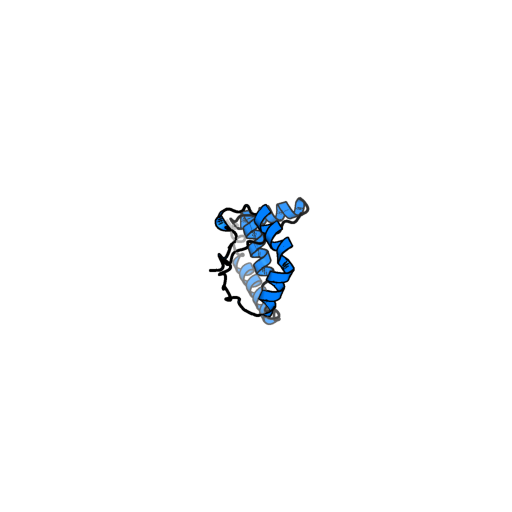3 115 GLU A CA 1
ATOM 913 C C . GLU A 1 115 ? -25.190 0.266 32.793 1.00 61.53 115 GLU A C 1
ATOM 915 O O . GLU A 1 115 ? -24.435 -0.400 33.505 1.00 61.53 115 GLU A O 1
ATOM 920 N N . PRO A 1 116 ? -25.616 1.494 33.187 1.00 54.09 116 PRO A N 1
ATOM 921 C CA . PRO A 1 116 ? -27.020 1.734 33.568 1.00 54.09 116 PRO A CA 1
ATOM 922 C C . PRO A 1 116 ? -27.531 3.189 33.361 1.00 54.09 116 PRO A C 1
ATOM 924 O O . PRO A 1 116 ? -26.989 4.129 33.943 1.00 54.09 116 PRO A O 1
ATOM 927 N N . ALA A 1 117 ? -28.636 3.416 32.629 1.00 49.94 117 ALA A N 1
ATOM 928 C CA . ALA A 1 117 ? -29.311 4.737 32.647 1.00 49.94 117 ALA A CA 1
ATOM 929 C C . ALA A 1 117 ? -30.796 4.785 32.212 1.00 49.94 117 ALA A C 1
ATOM 931 O O . ALA A 1 117 ? -31.304 5.869 31.915 1.00 49.94 117 ALA A O 1
ATOM 932 N N . VAL A 1 118 ? -31.534 3.669 32.172 1.00 53.53 118 VAL A N 1
ATOM 933 C CA . VAL A 1 118 ? -32.969 3.685 31.800 1.00 53.53 118 VAL A CA 1
ATOM 934 C C . VAL A 1 118 ? -33.812 2.964 32.858 1.00 53.53 118 VAL A C 1
ATOM 936 O O . VAL A 1 118 ? -34.478 1.980 32.570 1.00 53.53 118 VAL A O 1
ATOM 939 N N . GLY A 1 119 ? -33.762 3.425 34.114 1.00 52.66 119 GLY A N 1
ATOM 940 C CA . GLY A 1 119 ? -34.486 2.765 35.215 1.00 52.66 119 GLY A CA 1
ATOM 941 C C . GLY A 1 119 ? -35.177 3.671 36.234 1.00 52.66 119 GLY A C 1
ATOM 942 O O . GLY A 1 119 ? -36.241 3.311 36.720 1.00 52.66 119 GLY A O 1
ATOM 943 N N . GLU A 1 120 ? -34.655 4.862 36.536 1.00 46.56 120 GLU A N 1
ATOM 944 C CA . GLU A 1 120 ? -35.180 5.674 37.650 1.00 46.56 120 GLU A CA 1
ATOM 945 C C . GLU A 1 120 ? -35.623 7.071 37.205 1.00 46.56 120 GLU A C 1
ATOM 947 O O . GLU A 1 120 ? -35.060 8.098 37.567 1.00 46.56 120 GLU A O 1
ATOM 952 N N . ARG A 1 121 ? -36.685 7.125 36.398 1.00 48.94 121 ARG A N 1
ATOM 953 C CA . ARG A 1 121 ? -37.553 8.309 36.297 1.00 48.94 121 ARG A CA 1
ATOM 954 C C . ARG A 1 121 ? -39.002 7.856 36.187 1.00 48.94 121 ARG A C 1
ATOM 956 O O . ARG A 1 121 ? -39.561 7.894 35.097 1.00 48.94 121 ARG A O 1
ATOM 963 N N . ARG A 1 122 ? -39.587 7.405 37.304 1.00 48.50 122 ARG A N 1
ATOM 964 C CA . ARG A 1 122 ? -41.032 7.478 37.608 1.00 48.50 122 ARG A CA 1
ATOM 965 C C . ARG A 1 122 ? -41.326 6.878 38.986 1.00 48.50 122 ARG A C 1
ATOM 967 O O . ARG A 1 122 ? -41.533 5.681 39.111 1.00 48.50 122 ARG A O 1
ATOM 974 N N . ALA A 1 123 ? -41.390 7.745 39.986 1.00 44.81 123 ALA A N 1
ATOM 975 C CA . ALA A 1 123 ? -42.327 7.643 41.100 1.00 44.81 123 ALA A CA 1
ATOM 976 C C . ALA A 1 123 ? -42.401 9.040 41.732 1.00 44.81 123 ALA A C 1
ATOM 978 O O . ALA A 1 123 ? -41.556 9.419 42.540 1.00 44.81 123 ALA A O 1
ATOM 979 N N . SER A 1 124 ? -43.344 9.838 41.233 1.00 51.31 124 SER A N 1
ATOM 980 C CA . SER A 1 124 ? -43.956 10.932 41.993 1.00 51.31 124 SER A CA 1
ATOM 981 C C . SER A 1 124 ? -45.193 10.388 42.684 1.00 51.31 124 SER A C 1
ATOM 983 O O . SER A 1 124 ? -45.805 9.466 42.096 1.00 51.31 124 SER A O 1
#

Radius of gyration: 33.82 Å; chains: 1; bounding box: 101×34×76 Å

InterPro domains:
  IPR002145 Ribbon-helix-helix protein, CopG [PF01402] (53-84)
  IPR013321 Arc-type ribbon-helix-helix [G3DSA:1.10.1220.10] (56-115)

Secondary structure (DSSP, 8-state):
--------GGGS-HHHHHHHHHHTHHHHHHHHHHT----------S-----------HHHHHHHHHHHHHTTS-HHHHHHHHHHHHHS--------HHHHHHHHHHHHHHHHHH--SSS-----

pLDDT: mean 75.39, std 15.57, range [34.22, 96.31]